Protein AF-A0A2S2P468-F1 (afdb_monomer_lite)

Sequence (121 aa):
QEELNVYFTYLQVENRYKTICKRKKSIIDNNKSTGASRMDDVYEEEWKEITNNDDSILPEVLRSAKTVVINKKGGLEPKQKKMKKDSNETLLLNFLKEKEIAKESRHNEKMNLLKSLLGDK

Secondary structure (DSSP, 8-state):
-----PPPPHHHHHHHHHHHHHHHHHHHHHHHSTTSPPPP-TTHHHHHHHHHH------SEEEETTEEEE--TT--S---PPP-PPPHHHHHHHHHHHHHHHHHHHHHHHHHHHHHHH---

pLDDT: mean 82.09, std 14.64, range [44.22, 96.75]

Structure (mmCIF, N/CA/C/O backbone):
data_AF-A0A2S2P468-F1
#
_entry.id   AF-A0A2S2P468-F1
#
loop_
_atom_site.group_PDB
_atom_site.id
_atom_site.type_symbol
_atom_site.label_atom_id
_atom_site.label_alt_id
_atom_site.label_comp_id
_atom_site.label_asym_id
_atom_site.label_entity_id
_atom_site.label_seq_id
_atom_site.pdbx_PDB_ins_code
_atom_site.Cartn_x
_atom_site.Cartn_y
_atom_site.Cartn_z
_atom_site.occupancy
_atom_site.B_iso_or_equiv
_atom_site.auth_seq_id
_atom_site.auth_comp_id
_atom_site.auth_asym_id
_atom_site.auth_atom_id
_atom_site.pdbx_PDB_model_num
ATOM 1 N N . GLN A 1 1 ? -29.528 8.441 10.556 1.00 44.22 1 GLN A N 1
ATOM 2 C CA . GLN A 1 1 ? -29.070 7.199 11.202 1.00 44.22 1 GLN A CA 1
ATOM 3 C C . GLN A 1 1 ? -28.907 7.528 12.668 1.00 44.22 1 GLN A C 1
ATOM 5 O O . GLN A 1 1 ? -28.174 8.460 12.964 1.00 44.22 1 GLN A O 1
ATOM 10 N N . GLU A 1 2 ? -29.662 6.874 13.551 1.00 48.53 2 GLU A N 1
ATOM 11 C CA . GLU A 1 2 ? -29.348 6.895 14.981 1.00 48.53 2 GLU A CA 1
ATOM 12 C C . GLU A 1 2 ? -27.920 6.369 15.127 1.00 48.53 2 GLU A C 1
ATOM 14 O O . GLU A 1 2 ? -27.643 5.215 14.794 1.00 48.53 2 GLU A O 1
ATOM 19 N N . GLU A 1 3 ? -27.001 7.236 15.544 1.00 61.44 3 GLU A N 1
ATOM 20 C CA . GLU A 1 3 ? -25.717 6.803 16.071 1.00 61.44 3 GLU A CA 1
ATOM 21 C C . GLU A 1 3 ? -26.041 5.958 17.300 1.00 61.44 3 GLU A C 1
ATOM 23 O O . GLU A 1 3 ? -26.359 6.474 18.373 1.00 61.44 3 GLU A O 1
ATOM 28 N N . LEU A 1 4 ? -26.028 4.633 17.133 1.00 66.50 4 LEU A N 1
ATOM 29 C CA . LEU A 1 4 ? -25.850 3.732 18.260 1.00 66.50 4 LEU A CA 1
ATOM 30 C C . LEU A 1 4 ? -24.618 4.279 18.980 1.00 66.50 4 LEU A C 1
ATOM 32 O O . LEU A 1 4 ? -23.536 4.294 18.399 1.00 66.50 4 LEU A O 1
ATOM 36 N N . ASN A 1 5 ? -24.813 4.832 20.176 1.00 75.12 5 ASN A N 1
ATOM 37 C CA . ASN A 1 5 ? -23.810 5.574 20.934 1.00 75.12 5 ASN A CA 1
ATOM 38 C C . ASN A 1 5 ? -22.761 4.598 21.504 1.00 75.12 5 ASN A C 1
ATOM 40 O O . ASN A 1 5 ? -22.626 4.416 22.714 1.00 75.12 5 ASN A O 1
ATOM 44 N N . VAL A 1 6 ? -22.116 3.851 20.608 1.00 78.06 6 VAL A N 1
ATOM 45 C CA . VAL A 1 6 ? -21.176 2.779 20.894 1.00 78.06 6 VAL A CA 1
ATOM 46 C C . VAL A 1 6 ? -19.789 3.338 20.671 1.00 78.06 6 VAL A C 1
ATOM 48 O O . VAL A 1 6 ? -19.423 3.731 19.566 1.00 78.06 6 VAL A O 1
ATOM 51 N N . TYR A 1 7 ? -19.004 3.351 21.738 1.00 82.19 7 TYR A N 1
ATOM 52 C CA . TYR A 1 7 ? -17.603 3.720 21.666 1.00 82.19 7 TYR A CA 1
ATOM 53 C C . TYR A 1 7 ? -16.767 2.468 21.434 1.00 82.19 7 TYR A C 1
ATOM 55 O O . TYR A 1 7 ? -16.917 1.465 22.138 1.00 82.19 7 TYR A O 1
ATOM 63 N N . PHE A 1 8 ? -15.862 2.537 20.465 1.00 83.94 8 PHE A N 1
ATOM 64 C CA . PHE A 1 8 ? -14.882 1.489 20.218 1.00 83.94 8 PHE A CA 1
ATOM 65 C C . PHE A 1 8 ? -13.525 1.920 20.762 1.00 83.94 8 PHE A C 1
ATOM 67 O O . PHE A 1 8 ? -13.062 3.036 20.545 1.00 83.94 8 PHE A O 1
ATOM 74 N N . THR A 1 9 ? -12.867 1.014 21.472 1.00 88.81 9 THR A N 1
ATOM 75 C CA . THR A 1 9 ? -11.470 1.188 21.874 1.00 88.81 9 THR A CA 1
ATOM 76 C C . THR A 1 9 ? -10.550 1.130 20.656 1.00 88.81 9 THR A C 1
ATOM 78 O O . THR A 1 9 ? -10.834 0.428 19.681 1.00 88.81 9 THR A O 1
ATOM 81 N N . TYR A 1 10 ? -9.395 1.793 20.740 1.00 85.19 10 TYR A N 1
ATOM 82 C CA . TYR A 1 10 ? -8.382 1.757 19.678 1.00 85.19 10 TYR A CA 1
ATOM 83 C C . TYR A 1 10 ? -8.001 0.316 19.291 1.00 85.19 10 TYR A C 1
ATOM 85 O O . TYR A 1 10 ? -7.860 0.000 18.114 1.00 85.19 10 TYR A O 1
ATOM 93 N N . LEU A 1 11 ? -7.921 -0.590 20.273 1.00 89.81 11 LEU A N 1
ATOM 94 C CA . LEU A 1 11 ? -7.579 -1.992 20.050 1.00 89.81 11 LEU A CA 1
ATOM 95 C C . LEU A 1 11 ? -8.653 -2.726 19.232 1.00 89.81 11 LEU A C 1
ATOM 97 O O . LEU A 1 11 ? -8.331 -3.582 18.409 1.00 89.81 11 LEU A O 1
ATOM 101 N N . GLN A 1 12 ? -9.932 -2.401 19.433 1.00 90.81 12 GLN A N 1
ATOM 102 C CA . GLN A 1 12 ? -11.026 -2.965 18.637 1.00 90.81 12 GLN A CA 1
ATOM 103 C C . GLN A 1 12 ? -10.963 -2.476 17.188 1.00 90.81 12 GLN A C 1
ATOM 105 O O . GLN A 1 12 ? -11.093 -3.294 16.276 1.00 90.81 12 GLN A O 1
ATOM 110 N N . VAL A 1 13 ? -10.697 -1.184 16.978 1.00 88.25 13 VAL A N 1
ATOM 111 C CA . VAL A 1 13 ? -10.518 -0.598 15.640 1.00 88.25 13 VAL A CA 1
ATOM 112 C C . VAL A 1 13 ? -9.311 -1.225 14.934 1.00 88.25 13 VAL A C 1
ATOM 114 O O . VAL A 1 13 ? -9.432 -1.709 13.809 1.00 88.25 13 VAL A O 1
ATOM 117 N N . GLU A 1 14 ? -8.169 -1.337 15.617 1.00 89.25 14 GLU A N 1
ATOM 118 C CA . GLU A 1 14 ? -6.953 -1.958 15.080 1.00 89.25 14 GLU A CA 1
ATOM 119 C C . GLU A 1 14 ? -7.178 -3.436 14.715 1.00 89.25 14 GLU A C 1
ATOM 121 O O . GLU A 1 14 ? -6.796 -3.900 13.635 1.00 89.25 14 GLU A O 1
ATOM 126 N N . ASN A 1 15 ? -7.832 -4.199 15.593 1.00 93.75 15 ASN A N 1
ATOM 127 C CA . ASN A 1 15 ? -8.162 -5.597 15.325 1.00 93.75 15 ASN A CA 1
ATOM 128 C C . ASN A 1 15 ? -9.122 -5.737 14.140 1.00 93.75 15 ASN A C 1
ATOM 130 O O . ASN A 1 15 ? -8.981 -6.670 13.335 1.00 93.75 15 ASN A O 1
ATOM 134 N N . ARG A 1 16 ? -10.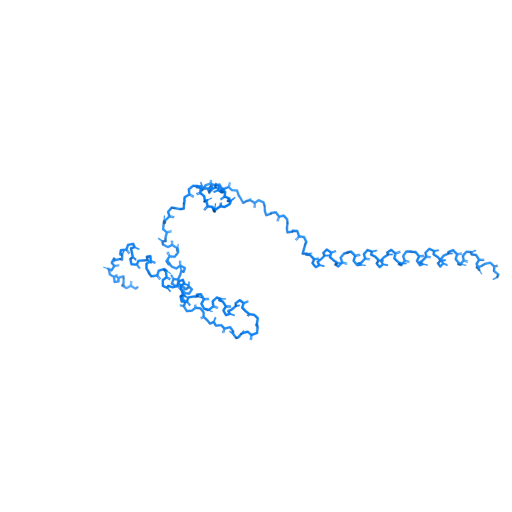072 -4.806 13.997 1.00 92.94 16 ARG A N 1
ATOM 135 C CA . ARG A 1 16 ? -10.990 -4.785 12.861 1.00 92.94 16 ARG A CA 1
ATOM 136 C C . ARG A 1 16 ? -10.247 -4.507 11.559 1.00 92.94 16 ARG A C 1
ATOM 138 O O . ARG A 1 16 ? -10.371 -5.303 10.627 1.00 92.94 16 ARG A O 1
ATOM 145 N N . TYR A 1 17 ? -9.393 -3.485 11.537 1.00 92.19 17 TYR A N 1
ATOM 146 C CA . TYR A 1 17 ? -8.521 -3.167 10.405 1.00 92.19 17 TYR A CA 1
ATOM 147 C C . TYR A 1 17 ? -7.685 -4.378 9.971 1.00 92.19 17 TYR A C 1
ATOM 149 O O . TYR A 1 17 ? -7.721 -4.797 8.813 1.00 92.19 17 TYR A O 1
ATOM 157 N N . LYS A 1 18 ? -6.987 -5.025 10.915 1.00 92.94 18 LYS A N 1
ATOM 158 C CA . LYS A 1 18 ? -6.179 -6.227 10.638 1.00 92.94 18 LYS A CA 1
ATOM 159 C C . LYS A 1 18 ? -7.014 -7.362 10.046 1.00 92.94 18 LYS A C 1
ATOM 161 O O . LYS A 1 18 ? -6.548 -8.068 9.151 1.00 92.94 18 LYS A O 1
ATOM 166 N N . THR A 1 19 ? -8.233 -7.553 10.543 1.00 94.81 19 THR A N 1
ATOM 167 C CA . THR A 1 19 ? -9.146 -8.596 10.060 1.00 94.81 19 THR A CA 1
ATOM 168 C C . THR A 1 19 ? -9.582 -8.325 8.627 1.00 94.81 19 THR A C 1
ATOM 170 O O . THR A 1 19 ? -9.512 -9.228 7.790 1.00 94.81 19 THR A O 1
ATOM 173 N N . ILE A 1 20 ? -9.975 -7.087 8.326 1.00 94.19 20 ILE A N 1
ATOM 174 C CA . ILE A 1 20 ? -10.345 -6.684 6.969 1.00 94.19 20 ILE A CA 1
ATOM 175 C C . ILE A 1 20 ? -9.156 -6.854 6.027 1.00 94.19 20 ILE A C 1
ATOM 177 O O . ILE A 1 20 ? -9.303 -7.496 4.992 1.00 94.19 20 ILE A O 1
ATOM 181 N N . CYS A 1 21 ? -7.966 -6.387 6.418 1.00 92.69 21 CYS A N 1
ATOM 182 C CA . CYS A 1 21 ? -6.741 -6.510 5.623 1.00 92.69 21 CYS A CA 1
ATOM 183 C C . CYS A 1 21 ? -6.491 -7.963 5.191 1.00 92.69 21 CYS A C 1
ATOM 185 O O . CYS A 1 21 ? -6.271 -8.257 4.014 1.00 92.69 21 CYS A O 1
ATOM 187 N N . LYS A 1 22 ? -6.593 -8.899 6.144 1.00 94.44 22 LYS A N 1
ATOM 188 C CA . LYS A 1 22 ? -6.412 -10.334 5.888 1.00 94.44 22 LYS A CA 1
ATOM 189 C C . LYS A 1 22 ? -7.465 -10.900 4.939 1.00 94.44 22 LYS A C 1
ATOM 191 O O . LYS A 1 22 ? -7.116 -11.683 4.063 1.00 94.44 22 LYS A O 1
ATOM 196 N N . ARG A 1 23 ? -8.737 -10.530 5.103 1.00 92.06 23 ARG A N 1
ATOM 197 C CA . ARG A 1 23 ? -9.839 -11.036 4.262 1.00 92.06 23 ARG A CA 1
ATOM 198 C C . ARG A 1 23 ? -9.779 -10.478 2.845 1.00 92.06 23 ARG A C 1
ATOM 200 O O . ARG A 1 23 ? -9.942 -11.217 1.884 1.00 92.06 23 ARG A O 1
ATOM 207 N N . LYS A 1 24 ? -9.465 -9.192 2.723 1.00 94.56 24 LYS A N 1
ATOM 208 C CA . LYS A 1 24 ? -9.309 -8.484 1.453 1.00 94.56 24 LYS A CA 1
ATOM 209 C C . LYS A 1 24 ? -8.138 -9.023 0.629 1.00 94.56 24 LYS A C 1
ATOM 211 O O . LYS A 1 24 ? -8.169 -8.972 -0.597 1.00 94.56 24 LYS A O 1
ATOM 216 N N . LYS A 1 25 ? -7.120 -9.590 1.288 1.00 94.06 25 LYS A N 1
ATOM 217 C CA . LYS A 1 25 ? -5.935 -10.142 0.626 1.00 94.06 25 LYS A CA 1
ATOM 218 C C . LYS A 1 25 ? -6.269 -11.178 -0.451 1.00 94.06 25 LYS A C 1
ATOM 220 O O . LYS A 1 25 ? -5.681 -11.102 -1.523 1.00 94.06 25 LYS A O 1
ATOM 225 N N . SER A 1 26 ? -7.211 -12.094 -0.215 1.00 92.88 26 SER A N 1
ATOM 226 C CA . SER A 1 26 ? -7.567 -13.105 -1.225 1.00 92.88 26 SER A CA 1
ATOM 227 C C . SER A 1 26 ? -8.204 -12.480 -2.469 1.00 92.88 26 SER A C 1
ATOM 229 O O . SER A 1 26 ? -7.858 -12.850 -3.586 1.00 92.88 26 SER A O 1
ATOM 231 N N . ILE A 1 27 ? -9.078 -11.490 -2.276 1.00 93.81 27 ILE A N 1
ATOM 232 C CA . ILE A 1 27 ? -9.759 -10.752 -3.346 1.00 93.81 27 ILE A CA 1
ATOM 233 C C . ILE A 1 27 ? -8.736 -9.961 -4.166 1.00 93.81 27 ILE A C 1
ATOM 235 O O . ILE A 1 27 ? -8.749 -10.011 -5.395 1.00 93.81 27 ILE A O 1
ATOM 239 N N . ILE A 1 28 ? -7.812 -9.270 -3.490 1.00 93.38 28 ILE A N 1
ATOM 240 C CA . ILE A 1 28 ? -6.729 -8.515 -4.132 1.00 93.38 28 ILE A CA 1
ATOM 241 C C . ILE A 1 28 ? -5.827 -9.448 -4.940 1.00 93.38 28 ILE A C 1
ATOM 243 O O . ILE A 1 28 ? -5.540 -9.159 -6.101 1.00 93.38 28 ILE A O 1
ATOM 247 N N . ASP A 1 29 ? -5.383 -10.554 -4.343 1.00 94.75 29 ASP A N 1
ATOM 248 C CA . ASP A 1 29 ? -4.484 -11.502 -4.999 1.00 94.75 29 ASP A CA 1
ATOM 249 C C . ASP A 1 29 ? -5.168 -12.142 -6.226 1.00 94.75 29 ASP A C 1
ATOM 251 O O . ASP A 1 29 ? -4.556 -12.217 -7.292 1.00 94.75 29 ASP A O 1
ATOM 255 N N . ASN A 1 30 ? -6.457 -12.496 -6.127 1.00 94.75 30 ASN A N 1
ATOM 256 C CA . ASN A 1 30 ? -7.251 -13.001 -7.251 1.00 94.75 30 ASN A CA 1
ATOM 257 C C . ASN A 1 30 ? -7.392 -11.961 -8.372 1.00 94.75 30 ASN A C 1
ATOM 259 O O . ASN A 1 30 ? -7.089 -12.244 -9.527 1.00 94.75 30 ASN A O 1
ATOM 263 N N . ASN A 1 31 ? -7.794 -10.734 -8.032 1.00 93.75 31 ASN A N 1
ATOM 264 C CA . ASN A 1 31 ? -8.024 -9.664 -9.007 1.00 93.75 31 ASN A CA 1
ATOM 265 C C . ASN A 1 31 ? -6.736 -9.133 -9.649 1.00 93.75 31 ASN A C 1
ATOM 267 O O . ASN A 1 31 ? -6.795 -8.452 -10.673 1.00 93.75 31 ASN A O 1
ATOM 271 N N . LYS A 1 32 ? -5.577 -9.417 -9.046 1.00 93.25 32 LYS A N 1
ATOM 272 C CA . LYS A 1 32 ? -4.258 -9.130 -9.614 1.00 93.25 32 LYS A CA 1
ATOM 273 C C . LYS A 1 32 ? -3.772 -10.241 -10.553 1.00 93.25 32 LYS A C 1
ATOM 275 O O . LYS A 1 32 ? -2.900 -9.982 -11.382 1.00 93.25 32 LYS A O 1
ATOM 280 N N . SER A 1 33 ? -4.301 -11.456 -10.421 1.00 93.31 33 SER A N 1
ATOM 281 C CA . SER A 1 33 ? -3.940 -12.597 -11.262 1.00 93.31 33 SER A CA 1
ATOM 282 C C . SER A 1 33 ? -4.607 -12.512 -12.637 1.00 93.31 33 SER A C 1
ATOM 284 O O . SER A 1 33 ? -5.766 -12.123 -12.765 1.00 93.31 33 SER A O 1
ATOM 286 N N . THR A 1 34 ? -3.891 -12.911 -13.686 1.00 91.69 34 THR A N 1
ATOM 287 C CA . THR A 1 34 ? -4.450 -13.043 -15.036 1.00 91.69 34 THR A CA 1
ATOM 288 C C . THR A 1 34 ? -5.224 -14.354 -15.179 1.00 91.69 34 THR A C 1
ATOM 290 O O . THR A 1 34 ? -4.830 -15.385 -14.641 1.00 91.69 34 THR A O 1
ATOM 293 N N . GLY A 1 35 ? -6.340 -14.322 -15.913 1.00 91.88 35 GLY A N 1
ATOM 294 C CA . GLY A 1 35 ? -7.166 -15.505 -16.198 1.00 91.88 35 GLY A CA 1
ATOM 295 C C . GLY A 1 35 ? -8.159 -15.901 -15.099 1.00 91.88 35 GLY A C 1
ATOM 296 O O . GLY A 1 35 ? -8.982 -16.782 -15.329 1.00 91.88 35 GLY A O 1
ATOM 297 N N . ALA A 1 36 ? -8.131 -15.242 -13.939 1.00 90.75 36 ALA A N 1
ATOM 298 C CA . ALA A 1 36 ? -9.137 -15.421 -12.897 1.00 90.75 36 ALA A CA 1
ATOM 299 C C . ALA A 1 36 ? -10.364 -14.527 -13.146 1.00 90.75 36 ALA A C 1
ATOM 301 O O . ALA A 1 36 ? -10.241 -13.394 -13.619 1.00 90.75 36 ALA A O 1
ATOM 302 N N . SER A 1 37 ? -11.555 -15.020 -12.798 1.00 93.88 37 SER A N 1
ATOM 303 C CA . SER A 1 37 ? -12.763 -14.190 -12.772 1.00 93.88 37 SER A CA 1
ATOM 304 C C . SER A 1 37 ? -12.644 -13.125 -11.688 1.00 93.88 37 SER A C 1
ATOM 306 O O . SER A 1 37 ? -12.124 -13.386 -10.601 1.00 93.88 37 SER A O 1
ATOM 308 N N . ARG A 1 38 ? -13.138 -11.918 -11.975 1.00 92.81 38 ARG A N 1
ATOM 309 C CA . ARG A 1 38 ? -13.105 -10.814 -11.016 1.00 92.81 38 ARG A CA 1
ATOM 310 C C . ARG A 1 38 ? -13.967 -11.142 -9.797 1.00 92.81 38 ARG A C 1
ATOM 312 O O . ARG A 1 38 ? -15.095 -11.599 -9.941 1.00 92.81 38 ARG A O 1
ATOM 319 N N . MET A 1 39 ? -13.420 -10.883 -8.617 1.00 94.12 39 MET A N 1
ATOM 320 C CA . MET A 1 39 ? -14.111 -10.979 -7.338 1.00 94.12 39 MET A CA 1
ATOM 321 C C . MET A 1 39 ? -14.477 -9.586 -6.836 1.00 94.12 39 MET A C 1
ATOM 323 O O . MET A 1 39 ? -13.662 -8.661 -6.914 1.00 94.12 39 MET A O 1
ATOM 327 N N . ASP A 1 40 ? -15.678 -9.458 -6.284 1.00 93.31 40 ASP A N 1
ATOM 328 C CA . ASP A 1 40 ? -16.138 -8.211 -5.686 1.00 93.31 40 ASP A CA 1
ATOM 329 C C . ASP A 1 40 ? -15.540 -8.003 -4.297 1.00 93.31 40 ASP A C 1
ATOM 331 O O . ASP A 1 40 ? -15.398 -8.930 -3.495 1.00 93.31 40 ASP A O 1
ATOM 335 N N . ASP A 1 41 ? -15.174 -6.755 -4.018 1.00 92.06 41 ASP A N 1
ATOM 336 C CA . ASP A 1 41 ? -14.530 -6.371 -2.772 1.00 92.06 41 ASP A CA 1
ATOM 337 C C . ASP A 1 41 ? -15.542 -5.801 -1.779 1.00 92.06 41 ASP A C 1
ATOM 339 O O . ASP A 1 41 ? -15.766 -4.595 -1.696 1.00 92.06 41 ASP A O 1
ATOM 343 N N . VAL A 1 42 ? -16.138 -6.704 -1.003 1.00 91.69 42 VAL A N 1
ATOM 344 C CA . VAL A 1 42 ? -17.164 -6.386 0.003 1.00 91.69 42 VAL A CA 1
ATOM 345 C C . VAL A 1 42 ? -16.603 -5.557 1.172 1.00 91.69 42 VAL A C 1
ATOM 347 O O . VAL A 1 42 ? -17.367 -4.982 1.937 1.00 91.69 42 VAL A O 1
ATOM 350 N N . TYR A 1 43 ? -15.277 -5.465 1.327 1.00 92.56 43 TYR A N 1
ATOM 351 C CA . TYR A 1 43 ? -14.648 -4.791 2.467 1.00 92.56 43 TYR A CA 1
ATOM 352 C C . TYR A 1 43 ? -14.021 -3.433 2.123 1.00 92.56 43 TYR A C 1
ATOM 354 O O . TYR A 1 43 ? -13.362 -2.828 2.965 1.00 92.56 43 TYR A O 1
ATOM 362 N N . GLU A 1 44 ? -14.147 -2.960 0.884 1.00 90.94 44 GLU A N 1
ATOM 363 C CA . GLU A 1 44 ? -13.554 -1.696 0.427 1.00 90.94 44 GLU A CA 1
ATOM 364 C C . GLU A 1 44 ? -14.124 -0.466 1.129 1.00 90.94 44 GLU A C 1
ATOM 366 O O . GLU A 1 44 ? -13.366 0.431 1.494 1.00 90.94 44 GLU A O 1
ATOM 371 N N . GLU A 1 45 ? -15.437 -0.422 1.325 1.00 92.06 45 GLU A N 1
ATOM 372 C CA . GLU A 1 45 ? -16.101 0.719 1.954 1.00 92.06 45 GLU A CA 1
ATOM 373 C C . GLU A 1 45 ? -15.694 0.854 3.423 1.00 92.06 45 GLU A C 1
ATOM 375 O O . GLU A 1 45 ? -15.175 1.889 3.835 1.00 92.06 45 GLU A O 1
ATOM 380 N N . GLU A 1 46 ? -15.788 -0.243 4.172 1.00 89.56 46 GLU A N 1
ATOM 381 C CA . GLU A 1 46 ? -15.360 -0.294 5.569 1.00 89.56 46 GLU A CA 1
ATOM 382 C C . GLU A 1 46 ? -13.859 0.009 5.730 1.00 89.56 46 GLU A C 1
ATOM 384 O O . GLU A 1 46 ? -13.441 0.709 6.651 1.00 89.56 46 GLU A O 1
ATOM 389 N N . TRP A 1 47 ? -13.020 -0.482 4.814 1.00 89.62 47 TRP A N 1
ATOM 390 C CA . TRP A 1 47 ? -11.589 -0.182 4.823 1.00 89.62 47 TRP A CA 1
ATOM 391 C C . TRP A 1 47 ? -11.308 1.315 4.685 1.00 89.62 47 TRP A C 1
ATOM 393 O O . TRP A 1 47 ? -10.459 1.859 5.398 1.00 89.62 47 TRP A O 1
ATOM 403 N N . LYS A 1 48 ? -12.014 1.981 3.765 1.00 90.00 48 LYS A N 1
ATOM 404 C CA . LYS A 1 48 ? -11.906 3.428 3.564 1.00 90.00 48 LYS A CA 1
ATOM 405 C C . LYS A 1 48 ? -12.353 4.186 4.799 1.00 90.00 48 LYS A C 1
ATOM 407 O O . LYS A 1 48 ? -11.663 5.110 5.203 1.00 90.00 48 LYS A O 1
ATOM 412 N N . GLU A 1 49 ? -13.458 3.779 5.408 1.00 90.44 49 GLU A N 1
ATOM 413 C CA . GLU A 1 49 ? -13.973 4.412 6.618 1.00 90.44 49 GLU A CA 1
ATOM 414 C C . GLU A 1 49 ? -12.971 4.329 7.776 1.00 90.44 49 GLU A C 1
ATOM 416 O O . GLU A 1 49 ? -12.644 5.351 8.377 1.00 90.44 49 GLU A O 1
ATOM 421 N N . ILE A 1 50 ? -12.400 3.150 8.038 1.00 87.69 50 ILE A N 1
ATOM 422 C CA . ILE A 1 50 ? -11.383 2.989 9.088 1.00 87.69 50 ILE A CA 1
ATOM 423 C C . ILE A 1 50 ? -10.139 3.827 8.775 1.00 87.69 50 ILE A C 1
ATOM 425 O O . ILE A 1 50 ? -9.600 4.477 9.661 1.00 87.69 50 ILE A O 1
ATOM 429 N N . THR A 1 51 ? -9.700 3.843 7.514 1.00 86.19 51 THR A N 1
ATOM 430 C CA . THR A 1 51 ? -8.508 4.601 7.097 1.00 86.19 51 THR A CA 1
ATOM 431 C C . THR A 1 51 ? -8.728 6.112 7.193 1.00 86.19 51 THR A C 1
ATOM 433 O O . THR A 1 51 ? -7.813 6.840 7.559 1.00 86.19 51 THR A O 1
ATOM 436 N N . ASN A 1 52 ? -9.927 6.598 6.870 1.00 87.00 52 ASN A N 1
ATOM 437 C CA . ASN A 1 52 ? -10.258 8.021 6.938 1.00 87.00 52 ASN A CA 1
ATOM 438 C C . ASN A 1 52 ? -10.331 8.530 8.381 1.00 87.00 52 ASN A C 1
ATOM 440 O O . ASN A 1 52 ? -10.024 9.693 8.627 1.00 87.00 52 ASN A O 1
ATOM 444 N N . ASN A 1 53 ? -10.746 7.668 9.312 1.00 83.88 53 ASN A N 1
ATOM 445 C CA . ASN A 1 53 ? -10.831 7.985 10.735 1.00 83.88 53 ASN A CA 1
ATOM 446 C C . ASN A 1 53 ? -9.513 7.748 11.494 1.00 83.88 53 ASN A C 1
ATOM 448 O O . ASN A 1 53 ? -9.413 8.136 12.654 1.00 83.88 53 ASN A O 1
ATOM 452 N N . ASP A 1 54 ? -8.517 7.109 10.873 1.00 82.44 54 ASP A N 1
ATOM 453 C CA . ASP A 1 54 ? -7.209 6.874 11.486 1.00 82.44 54 ASP A CA 1
ATOM 454 C C . ASP A 1 54 ? -6.389 8.174 11.526 1.00 82.44 54 ASP A C 1
ATOM 456 O O . ASP A 1 54 ? -5.850 8.637 10.519 1.00 82.44 54 ASP A O 1
ATOM 460 N N . ASP A 1 55 ? -6.278 8.765 12.714 1.00 78.81 55 ASP A N 1
ATOM 461 C CA . ASP A 1 55 ? -5.480 9.962 12.989 1.00 78.81 55 ASP A CA 1
ATOM 462 C C . ASP A 1 55 ? -4.035 9.634 13.414 1.00 78.81 55 ASP A C 1
ATOM 464 O O . ASP A 1 55 ? -3.256 10.534 13.755 1.00 78.81 55 ASP A O 1
ATOM 468 N N . SER A 1 56 ? -3.642 8.355 13.338 1.00 76.56 56 SER A N 1
ATOM 469 C CA . SER A 1 56 ? -2.310 7.880 13.699 1.00 76.56 56 SER A CA 1
ATOM 470 C C . SER A 1 56 ? -1.196 8.700 13.037 1.00 76.56 56 SER A C 1
ATOM 472 O O . SER A 1 56 ? -1.100 8.883 11.816 1.00 76.56 56 SER A O 1
ATOM 474 N N . ILE A 1 57 ? -0.261 9.178 13.858 1.00 68.88 57 ILE A N 1
ATOM 475 C CA . ILE A 1 57 ? 0.901 9.915 13.371 1.00 68.88 57 ILE A CA 1
ATOM 476 C C . ILE A 1 57 ? 1.938 8.955 12.778 1.00 68.88 57 ILE A C 1
ATOM 478 O O . ILE A 1 57 ? 2.572 8.163 13.470 1.00 68.88 57 ILE A O 1
ATOM 482 N N . LEU A 1 58 ? 2.157 9.048 11.465 1.00 72.69 58 LEU A N 1
ATOM 483 C CA . LEU A 1 58 ? 3.312 8.399 10.846 1.00 72.69 58 LEU A CA 1
ATOM 484 C C . LEU A 1 58 ? 4.617 8.972 11.423 1.00 72.69 58 LEU A C 1
ATOM 486 O O . LEU A 1 58 ? 4.716 10.195 11.569 1.00 72.69 58 LEU A O 1
ATOM 490 N N . PRO A 1 59 ? 5.635 8.132 11.678 1.00 73.19 59 PRO A N 1
ATOM 491 C CA . PRO A 1 59 ? 6.909 8.602 12.197 1.00 73.19 59 PRO A CA 1
ATOM 492 C C . PRO A 1 59 ? 7.563 9.573 11.211 1.00 73.19 59 PRO A C 1
ATOM 494 O O . PRO A 1 59 ? 7.441 9.424 9.990 1.00 73.19 59 PRO A O 1
ATOM 497 N N . GLU A 1 60 ? 8.292 10.550 11.753 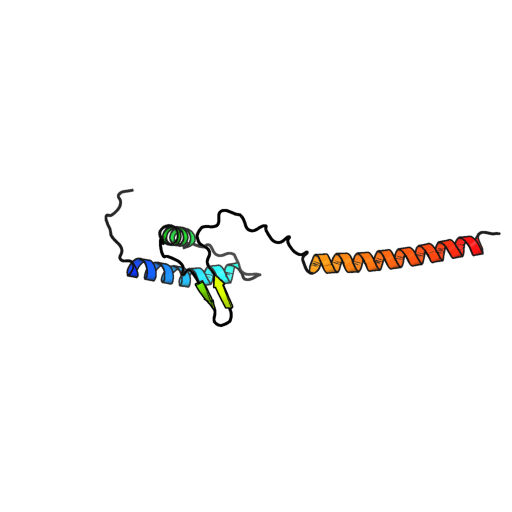1.00 75.50 60 GLU A N 1
ATOM 498 C CA . GLU A 1 60 ? 9.051 11.536 10.973 1.00 75.50 60 GLU A CA 1
ATOM 499 C C . GLU A 1 60 ? 10.099 10.868 10.080 1.00 75.50 60 GLU A C 1
ATOM 501 O O . GLU A 1 60 ? 10.430 11.363 9.009 1.00 75.50 60 GLU A O 1
ATOM 506 N N . VAL A 1 61 ? 10.610 9.709 10.484 1.00 72.69 61 VAL A N 1
ATOM 507 C CA . VAL A 1 61 ? 11.585 8.947 9.711 1.00 72.69 61 VAL A CA 1
ATOM 508 C C . VAL A 1 61 ? 11.044 7.541 9.486 1.00 72.69 61 VAL A C 1
ATOM 510 O O . VAL A 1 61 ? 10.950 6.735 10.411 1.00 72.69 61 VAL A O 1
ATOM 513 N N . LEU A 1 62 ? 10.712 7.228 8.235 1.00 75.88 62 LEU A N 1
ATOM 514 C CA . LEU A 1 62 ? 10.380 5.876 7.804 1.00 75.88 62 LEU A CA 1
ATOM 515 C C . LEU A 1 62 ? 11.684 5.090 7.656 1.00 75.88 62 LEU A C 1
ATOM 517 O O . LEU A 1 62 ? 12.549 5.430 6.842 1.00 75.88 62 LEU A O 1
ATOM 521 N N . ARG A 1 63 ? 11.839 4.032 8.450 1.00 64.94 63 ARG A N 1
ATOM 522 C CA . ARG A 1 63 ? 12.993 3.133 8.370 1.00 64.94 63 ARG A CA 1
ATOM 523 C C . ARG A 1 63 ? 12.582 1.801 7.759 1.00 64.94 63 ARG A C 1
ATOM 525 O O . ARG A 1 63 ? 11.665 1.148 8.238 1.00 64.94 63 ARG A O 1
ATOM 532 N N . SER A 1 64 ? 13.304 1.394 6.723 1.00 74.12 64 SER A N 1
ATOM 533 C CA . SER A 1 64 ? 13.384 0.007 6.265 1.00 74.12 64 SER A CA 1
ATOM 534 C C . SER A 1 64 ? 14.759 -0.545 6.633 1.00 74.12 64 SER A C 1
ATOM 536 O O . SER A 1 64 ? 15.693 0.225 6.855 1.00 74.12 64 SER A O 1
ATOM 538 N N . ALA A 1 65 ? 14.917 -1.869 6.644 1.00 74.69 65 ALA A N 1
ATOM 539 C CA . ALA A 1 65 ? 16.183 -2.535 6.960 1.00 74.69 65 ALA A CA 1
ATOM 540 C C . ALA A 1 65 ? 17.381 -2.033 6.125 1.00 74.69 65 ALA A C 1
ATOM 542 O O . ALA A 1 65 ? 18.522 -2.173 6.548 1.00 74.69 65 ALA A O 1
ATOM 543 N N . LYS A 1 66 ? 17.133 -1.454 4.941 1.00 75.94 66 LYS A N 1
ATOM 544 C CA . LYS A 1 66 ? 18.175 -0.966 4.022 1.00 75.94 66 LYS A CA 1
ATOM 545 C C . LYS A 1 66 ? 18.120 0.535 3.732 1.00 75.94 66 LYS A C 1
ATOM 547 O O . LYS A 1 66 ? 19.036 1.049 3.101 1.00 75.94 66 LYS A O 1
ATOM 552 N N . THR A 1 67 ? 17.058 1.244 4.122 1.00 76.12 67 THR A N 1
ATOM 553 C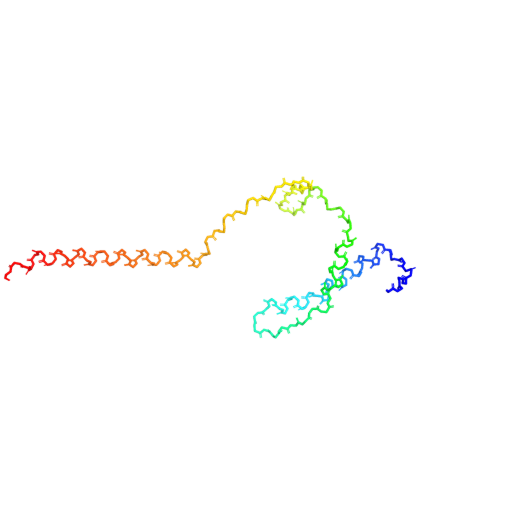 CA . THR A 1 67 ? 16.838 2.631 3.675 1.00 76.12 67 THR A CA 1
ATOM 554 C C . THR A 1 67 ? 16.175 3.483 4.744 1.00 76.12 67 THR A C 1
ATOM 556 O O . THR A 1 67 ? 15.201 3.061 5.367 1.00 76.12 67 THR A O 1
ATOM 559 N N . VAL A 1 68 ? 16.655 4.716 4.881 1.00 75.62 68 VAL A N 1
ATOM 560 C CA . VAL A 1 68 ? 16.074 5.748 5.743 1.00 75.62 68 VAL A CA 1
ATOM 561 C C . VAL A 1 68 ? 15.424 6.805 4.855 1.00 75.6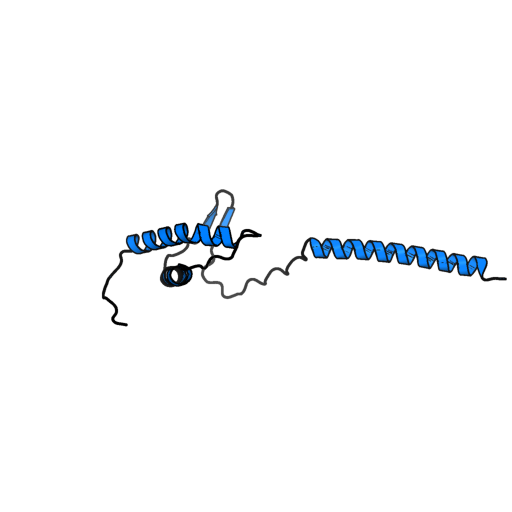2 68 VAL A C 1
ATOM 563 O O . VAL A 1 68 ? 16.078 7.358 3.972 1.00 75.62 68 VAL A O 1
ATOM 566 N N . VAL A 1 69 ? 14.135 7.073 5.067 1.00 76.69 69 VAL A N 1
ATOM 567 C CA . VAL A 1 69 ? 13.372 8.084 4.325 1.00 76.69 69 VAL A CA 1
ATOM 568 C C . VAL A 1 69 ? 12.741 9.053 5.316 1.00 76.69 69 VAL A C 1
ATOM 570 O O . VAL A 1 69 ? 11.970 8.648 6.179 1.00 76.69 69 VAL A O 1
ATOM 573 N N . ILE A 1 70 ? 13.048 10.343 5.180 1.00 76.75 70 ILE A N 1
ATOM 574 C CA . ILE A 1 70 ? 12.439 11.396 6.000 1.00 76.75 70 ILE A CA 1
ATOM 575 C C . ILE A 1 70 ? 11.025 11.677 5.476 1.00 76.75 70 ILE A C 1
ATOM 577 O O . ILE A 1 70 ? 10.828 12.044 4.313 1.00 76.75 70 ILE A O 1
ATOM 581 N N . ASN A 1 71 ? 10.045 11.501 6.350 1.00 68.44 71 ASN A N 1
ATOM 582 C CA . ASN A 1 71 ? 8.634 11.773 6.156 1.00 68.44 71 ASN A CA 1
ATOM 583 C C . ASN A 1 71 ? 8.345 13.253 6.448 1.00 68.44 71 ASN A C 1
ATOM 585 O O . ASN A 1 71 ? 8.010 13.640 7.565 1.00 68.44 71 ASN A O 1
ATOM 589 N N . LYS A 1 72 ? 8.500 14.108 5.432 1.00 67.00 72 LYS A N 1
ATOM 590 C CA . LYS A 1 72 ? 8.152 15.531 5.538 1.00 67.00 72 LYS A CA 1
ATOM 591 C C . LYS A 1 72 ? 6.626 15.694 5.567 1.00 67.00 72 LYS A C 1
ATOM 593 O O . LYS A 1 72 ? 6.010 15.817 4.508 1.00 67.00 72 LYS A O 1
ATOM 598 N N . LYS A 1 73 ? 6.005 15.718 6.750 1.00 60.78 73 LYS A N 1
ATOM 599 C CA . LYS A 1 73 ? 4.631 16.228 6.898 1.00 60.78 73 LYS A CA 1
ATOM 600 C C . LYS A 1 73 ? 4.672 17.761 6.782 1.00 60.78 73 LYS A C 1
ATOM 602 O O . LYS A 1 73 ? 5.326 18.404 7.592 1.00 60.78 73 LYS A O 1
ATOM 607 N N . GLY A 1 74 ? 4.018 18.333 5.762 1.00 55.47 74 GLY A N 1
ATOM 608 C CA . GLY A 1 74 ? 3.819 19.792 5.640 1.00 55.47 74 GLY A CA 1
ATOM 609 C C . GLY A 1 74 ? 4.434 20.511 4.428 1.00 55.47 74 GLY A C 1
ATOM 610 O O . GLY A 1 74 ? 4.473 21.734 4.419 1.00 55.47 74 GLY A O 1
ATOM 611 N N . GLY A 1 75 ? 4.897 19.809 3.391 1.00 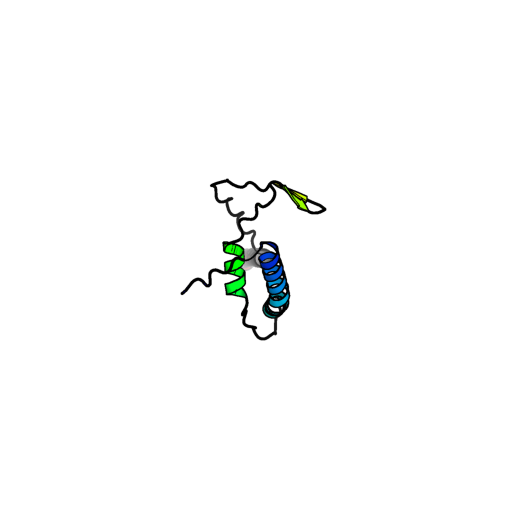47.03 75 GLY A N 1
ATOM 612 C CA . GLY A 1 75 ? 5.285 20.461 2.135 1.00 47.03 75 GLY A CA 1
ATOM 613 C C . GLY A 1 75 ? 4.098 20.615 1.186 1.00 47.03 75 GLY A C 1
ATOM 614 O O . GLY A 1 75 ? 3.817 19.688 0.427 1.00 47.03 75 GLY A O 1
ATOM 615 N N . LEU A 1 76 ? 3.431 21.772 1.203 1.00 50.09 76 LEU A N 1
ATOM 616 C CA . LEU A 1 76 ? 2.778 22.305 0.004 1.00 50.09 76 LEU A CA 1
ATOM 617 C C . LEU A 1 76 ? 3.873 22.464 -1.050 1.00 50.09 76 LEU A C 1
ATOM 619 O O . LEU A 1 76 ? 4.623 23.419 -0.997 1.00 50.09 76 LEU A O 1
ATOM 623 N N . GLU A 1 77 ? 4.058 21.454 -1.885 1.00 49.44 77 GLU A N 1
ATOM 624 C CA . GLU A 1 77 ? 4.465 21.586 -3.280 1.00 49.44 77 GLU A CA 1
ATOM 625 C C . GLU A 1 77 ? 4.319 20.188 -3.899 1.00 49.44 77 GLU A C 1
ATOM 627 O O . GLU A 1 77 ? 4.922 19.223 -3.400 1.00 49.44 77 GLU A O 1
ATOM 632 N N . PRO A 1 78 ? 3.521 20.017 -4.968 1.00 48.41 78 PRO A N 1
ATOM 633 C CA . PRO A 1 78 ? 3.513 18.766 -5.700 1.00 48.41 78 PRO A CA 1
ATOM 634 C C . PRO A 1 78 ? 4.942 18.512 -6.175 1.00 48.41 78 PRO A C 1
ATOM 636 O O . PRO A 1 78 ? 5.480 19.261 -6.990 1.00 48.41 78 PRO A O 1
ATOM 639 N N . LYS A 1 79 ? 5.575 17.441 -5.675 1.00 50.50 79 LYS A N 1
ATOM 640 C CA . LYS A 1 79 ? 6.817 16.943 -6.272 1.00 50.50 79 LYS A CA 1
ATOM 641 C C . LYS A 1 79 ? 6.552 16.834 -7.767 1.00 50.50 79 LYS A C 1
ATOM 643 O O . LYS A 1 79 ? 5.686 16.051 -8.162 1.00 50.50 79 LYS A O 1
ATOM 648 N N . GLN A 1 80 ? 7.266 17.631 -8.567 1.00 53.12 80 GLN A N 1
ATOM 649 C CA . GLN A 1 80 ? 7.243 17.530 -10.020 1.00 53.12 80 GLN A CA 1
ATOM 650 C C . GLN A 1 80 ? 7.319 16.043 -10.357 1.00 53.12 80 GLN A C 1
ATOM 652 O O . GLN A 1 80 ? 8.280 15.363 -9.973 1.00 53.12 80 GLN A O 1
ATOM 657 N N . LYS A 1 81 ? 6.251 15.506 -10.962 1.00 52.03 81 LYS A N 1
ATOM 658 C CA . LYS A 1 81 ? 6.231 14.115 -11.411 1.00 52.03 81 LYS A CA 1
ATOM 659 C C . LYS A 1 81 ? 7.488 13.953 -12.252 1.00 52.03 81 LYS A C 1
ATOM 661 O O . LYS A 1 81 ? 7.616 14.631 -13.269 1.00 52.03 81 LYS A O 1
ATOM 666 N N . LYS A 1 82 ? 8.427 13.099 -11.824 1.00 55.06 82 LYS A N 1
ATOM 667 C CA . LYS A 1 82 ? 9.530 12.699 -12.702 1.00 55.06 82 LYS A CA 1
ATOM 668 C C . LYS A 1 82 ? 8.873 12.275 -14.012 1.00 55.06 82 LYS A C 1
ATOM 670 O O . LYS A 1 82 ? 7.958 11.447 -13.963 1.00 55.06 82 LYS A O 1
ATOM 675 N N . MET A 1 83 ? 9.265 12.902 -15.126 1.00 55.28 83 MET A N 1
ATOM 676 C CA . MET A 1 83 ? 8.743 12.549 -16.445 1.00 55.28 83 MET A CA 1
ATOM 677 C C . MET A 1 83 ? 8.777 11.029 -16.555 1.00 55.28 83 MET A C 1
ATOM 679 O O . MET A 1 83 ? 9.785 10.410 -16.194 1.00 55.28 83 MET A O 1
ATOM 683 N N . LYS A 1 84 ? 7.642 10.431 -16.937 1.00 60.78 84 LYS A N 1
ATOM 684 C CA . LYS A 1 84 ? 7.562 8.990 -17.166 1.00 60.78 84 LYS A CA 1
ATOM 685 C C . LYS A 1 84 ? 8.709 8.659 -18.116 1.00 60.78 84 LYS A C 1
ATOM 687 O O . LYS A 1 84 ? 8.726 9.167 -19.230 1.00 60.78 84 LYS A O 1
ATOM 692 N N . LYS A 1 85 ? 9.696 7.894 -17.645 1.00 61.94 85 LYS A N 1
ATOM 693 C CA . LYS A 1 85 ? 10.664 7.299 -18.562 1.00 61.94 85 LYS A CA 1
ATOM 694 C C . LYS A 1 85 ? 9.852 6.436 -19.516 1.00 61.94 85 LYS A C 1
ATOM 696 O O . LYS A 1 85 ? 8.951 5.729 -19.055 1.00 61.94 85 LYS A O 1
ATOM 701 N N . ASP A 1 86 ? 10.143 6.554 -20.804 1.00 63.56 86 ASP A N 1
ATOM 702 C CA . ASP A 1 86 ? 9.523 5.728 -21.829 1.00 63.56 86 ASP A CA 1
ATOM 703 C C . ASP A 1 86 ? 9.586 4.259 -21.401 1.00 63.5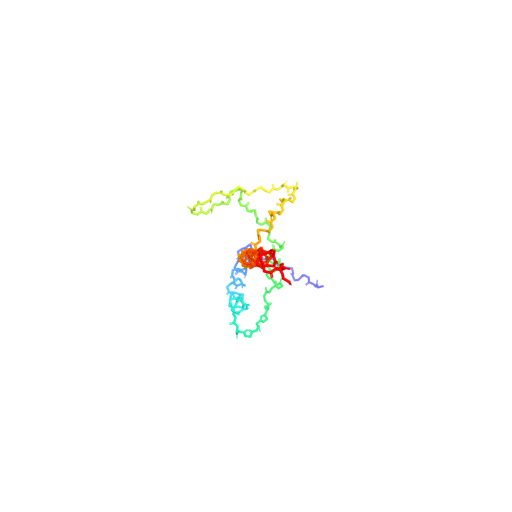6 86 ASP A C 1
ATOM 705 O O . ASP A 1 86 ? 10.586 3.794 -20.844 1.00 63.56 86 ASP A O 1
ATOM 709 N N . SER A 1 87 ? 8.474 3.548 -21.596 1.00 79.69 87 SER A N 1
ATOM 710 C CA . SER A 1 87 ? 8.404 2.111 -21.337 1.00 79.69 87 SER A CA 1
ATOM 711 C C . SER A 1 87 ? 9.542 1.406 -22.084 1.00 79.69 87 SER A C 1
ATOM 713 O O . SER A 1 87 ? 9.919 1.806 -23.190 1.00 79.69 87 SER A O 1
ATOM 715 N N . ASN A 1 88 ? 10.084 0.326 -21.521 1.00 79.94 88 ASN A N 1
ATOM 716 C CA . ASN A 1 88 ? 11.111 -0.471 -22.205 1.00 79.94 88 ASN A CA 1
ATOM 717 C C . ASN A 1 88 ? 10.648 -0.921 -23.604 1.00 79.94 88 ASN A C 1
ATOM 719 O O . ASN A 1 88 ? 11.451 -1.015 -24.527 1.00 79.94 88 ASN A O 1
ATOM 723 N N . GLU A 1 89 ? 9.340 -1.127 -23.772 1.00 78.62 89 GLU A N 1
ATOM 724 C CA . GLU A 1 89 ? 8.703 -1.442 -25.051 1.00 78.62 89 GLU A CA 1
ATOM 725 C C . GLU A 1 89 ? 8.827 -0.301 -26.072 1.00 78.62 89 GLU A C 1
ATOM 727 O O . GLU A 1 89 ? 9.224 -0.526 -27.214 1.00 78.62 89 GLU A O 1
ATOM 732 N N . THR A 1 90 ? 8.576 0.942 -25.657 1.00 85.38 90 THR A N 1
ATOM 733 C CA . THR A 1 90 ? 8.707 2.122 -26.525 1.00 85.38 90 THR A CA 1
ATOM 734 C C . THR A 1 90 ? 10.159 2.398 -26.917 1.00 85.38 90 THR A C 1
ATOM 736 O O . THR A 1 90 ? 10.427 2.766 -28.058 1.00 85.38 90 THR A O 1
ATOM 739 N N . LEU A 1 91 ? 11.114 2.140 -26.016 1.00 89.31 91 LEU A N 1
ATOM 740 C CA . LEU A 1 91 ? 12.543 2.233 -26.336 1.00 89.31 91 LEU A CA 1
ATOM 741 C C . LEU A 1 91 ? 12.955 1.196 -27.392 1.00 89.31 91 LEU A C 1
ATOM 743 O O . LEU A 1 91 ? 13.695 1.521 -28.321 1.00 89.31 91 LEU A O 1
ATOM 747 N N . LEU A 1 92 ? 12.442 -0.035 -27.288 1.00 90.50 92 LEU A N 1
ATOM 748 C CA . LEU A 1 92 ? 12.711 -1.096 -28.258 1.00 90.50 92 LEU A CA 1
ATOM 749 C C . LEU A 1 92 ? 12.114 -0.780 -29.639 1.00 90.50 92 LEU A C 1
ATOM 751 O O . LEU A 1 92 ? 12.788 -0.964 -30.652 1.00 90.50 92 LEU A O 1
ATOM 755 N N . LEU A 1 93 ? 10.882 -0.265 -29.679 1.00 93.12 93 LEU A N 1
ATOM 756 C CA . LEU A 1 93 ? 10.224 0.183 -30.911 1.00 93.12 93 LEU A CA 1
ATOM 757 C C . LEU A 1 93 ? 11.044 1.261 -31.636 1.00 93.12 93 LEU A C 1
ATOM 759 O O . LEU A 1 93 ? 11.272 1.150 -32.841 1.00 93.12 93 LEU A O 1
ATOM 763 N N . ASN A 1 94 ? 11.540 2.263 -30.903 1.00 92.44 94 ASN A N 1
ATOM 764 C CA . ASN A 1 94 ? 12.365 3.329 -31.475 1.00 92.44 94 ASN A CA 1
ATOM 765 C C . ASN A 1 94 ? 13.675 2.785 -32.063 1.00 92.44 94 ASN A C 1
ATOM 767 O O . ASN A 1 94 ? 14.014 3.103 -33.201 1.00 92.44 94 ASN A O 1
ATOM 771 N N . PHE A 1 95 ? 14.363 1.896 -31.342 1.00 95.25 95 PHE A N 1
ATOM 772 C CA . PHE A 1 95 ? 15.597 1.271 -31.822 1.00 95.25 95 PHE A CA 1
ATOM 773 C C . PHE A 1 95 ? 15.397 0.473 -33.121 1.00 95.25 95 PHE A C 1
ATOM 775 O O . PHE A 1 95 ? 16.211 0.551 -34.044 1.00 95.25 95 PHE A O 1
ATOM 782 N N . LEU A 1 96 ? 14.312 -0.300 -33.222 1.00 95.06 96 LEU A N 1
ATOM 783 C CA . LEU A 1 96 ? 14.011 -1.066 -34.435 1.00 95.06 96 LEU A CA 1
ATOM 784 C C . LEU A 1 96 ? 13.717 -0.146 -35.623 1.00 95.06 96 LEU A C 1
ATOM 786 O O . LEU A 1 96 ? 14.251 -0.373 -36.711 1.00 95.06 96 LEU A O 1
ATOM 790 N N . LYS A 1 97 ? 12.949 0.923 -35.389 1.00 95.69 97 LYS A N 1
ATOM 791 C CA . LYS A 1 97 ? 12.633 1.935 -36.399 1.00 95.69 97 LYS A CA 1
ATOM 792 C C . LYS A 1 97 ? 13.892 2.621 -36.933 1.00 95.69 97 LYS A C 1
ATOM 794 O O . LYS A 1 97 ? 14.054 2.742 -38.144 1.00 95.69 97 LYS A O 1
ATOM 799 N N . GLU A 1 98 ? 14.819 3.008 -36.057 1.00 95.62 98 GLU A N 1
ATOM 800 C CA . GLU A 1 98 ? 16.105 3.594 -36.460 1.00 95.62 98 GLU A CA 1
ATOM 801 C C . GLU A 1 98 ? 16.929 2.636 -37.333 1.00 95.62 98 GLU A C 1
ATOM 803 O O . GLU A 1 98 ? 17.498 3.043 -38.350 1.00 95.62 98 GLU A O 1
ATOM 808 N N . LYS A 1 99 ? 16.959 1.340 -36.991 1.00 96.75 99 LYS A N 1
ATOM 809 C CA . LYS A 1 99 ? 17.661 0.334 -37.806 1.00 96.75 99 LYS A CA 1
ATOM 810 C C . LYS A 1 99 ? 17.035 0.147 -39.182 1.00 96.75 99 LYS A C 1
ATOM 812 O O . LYS A 1 99 ? 17.769 -0.137 -40.131 1.00 96.75 99 LYS A O 1
ATOM 817 N N . GLU A 1 100 ? 15.717 0.249 -39.289 1.00 95.50 100 GLU A N 1
ATOM 818 C CA . GLU A 1 100 ? 15.000 0.127 -40.556 1.00 95.50 100 GLU A CA 1
ATOM 819 C C . GLU A 1 100 ? 15.253 1.339 -41.460 1.00 95.50 100 GLU A C 1
ATOM 821 O O . GLU A 1 100 ? 15.693 1.159 -42.595 1.00 95.50 100 GLU A O 1
ATOM 826 N N . ILE A 1 101 ? 15.163 2.557 -40.914 1.00 96.12 101 ILE A N 1
ATOM 827 C CA . ILE A 1 101 ? 15.495 3.806 -41.623 1.00 96.12 101 ILE A CA 1
ATOM 828 C C . ILE A 1 101 ? 16.943 3.780 -42.134 1.00 96.12 101 ILE A C 1
ATOM 830 O O . ILE A 1 101 ? 17.217 4.120 -43.284 1.00 96.12 101 ILE A O 1
ATOM 834 N N . ALA A 1 102 ? 17.891 3.318 -41.314 1.00 96.06 102 ALA A N 1
ATOM 835 C CA . ALA A 1 102 ? 19.291 3.221 -41.725 1.00 96.06 102 ALA A CA 1
ATOM 836 C C . ALA A 1 102 ? 19.513 2.203 -42.859 1.00 96.06 102 ALA A C 1
ATOM 838 O O . ALA A 1 102 ? 20.405 2.380 -43.693 1.00 96.06 102 ALA A O 1
ATOM 839 N N . LYS A 1 103 ? 18.733 1.113 -42.903 1.00 95.62 103 LYS A N 1
ATOM 840 C CA . LYS A 1 103 ? 18.771 0.166 -44.030 1.00 95.62 103 LYS A CA 1
ATOM 841 C C . LYS A 1 103 ? 18.211 0.807 -45.296 1.00 95.62 103 LYS A C 1
ATOM 843 O O . LYS A 1 103 ? 18.831 0.662 -46.347 1.00 95.62 103 LYS A O 1
ATOM 848 N N . GLU A 1 104 ? 17.094 1.517 -45.180 1.00 95.12 104 GLU A N 1
ATOM 849 C CA . GLU A 1 104 ? 16.451 2.206 -46.297 1.00 95.12 104 GLU A CA 1
ATOM 850 C C . GLU A 1 104 ? 17.348 3.306 -46.888 1.00 95.12 104 GLU A C 1
ATOM 852 O O . GLU A 1 104 ? 17.530 3.345 -48.103 1.00 95.12 104 GLU A O 1
ATOM 857 N N . SER A 1 105 ? 18.016 4.116 -46.056 1.00 96.50 105 SER A N 1
ATOM 858 C CA . SER A 1 105 ? 18.963 5.146 -46.525 1.00 96.50 105 SER A CA 1
ATOM 859 C C . SER A 1 105 ? 20.103 4.546 -47.343 1.00 96.50 105 SER A C 1
ATOM 861 O O . SER A 1 105 ? 20.323 4.943 -48.484 1.00 96.50 105 SER A O 1
ATOM 863 N N . ARG A 1 106 ? 20.773 3.510 -46.813 1.00 95.75 106 ARG A N 1
ATOM 864 C CA . ARG A 1 106 ? 21.864 2.826 -47.531 1.00 95.75 106 ARG A CA 1
ATOM 865 C C . ARG A 1 106 ? 21.395 2.213 -48.845 1.00 95.75 106 ARG A C 1
ATOM 867 O O . ARG A 1 106 ? 22.137 2.202 -49.826 1.00 95.75 106 ARG A O 1
ATOM 874 N N . HIS A 1 107 ? 20.181 1.669 -48.863 1.00 96.06 107 HIS A N 1
ATOM 875 C CA . HIS A 1 107 ? 19.588 1.133 -50.080 1.00 96.06 107 HIS A CA 1
ATOM 876 C C . HIS A 1 107 ? 19.348 2.241 -51.113 1.00 96.06 107 HIS A C 1
ATOM 878 O O . HIS A 1 107 ? 19.745 2.089 -52.267 1.00 96.06 107 HIS A O 1
ATOM 884 N N . ASN A 1 108 ? 18.767 3.366 -50.701 1.00 95.12 108 ASN A N 1
ATOM 885 C CA . ASN A 1 108 ? 18.485 4.493 -51.586 1.00 95.12 108 ASN A CA 1
ATOM 886 C C . ASN A 1 108 ? 19.770 5.135 -52.120 1.00 95.12 108 ASN A C 1
ATOM 888 O O . ASN A 1 108 ? 19.867 5.387 -53.317 1.00 95.12 108 ASN A O 1
ATOM 892 N N . GLU A 1 109 ? 20.786 5.313 -51.277 1.00 94.56 109 GLU A N 1
ATOM 893 C CA . GLU A 1 109 ? 22.121 5.765 -51.685 1.00 94.56 109 GLU A CA 1
ATOM 894 C C . GLU A 1 109 ? 22.732 4.830 -52.735 1.00 94.56 109 GLU A C 1
ATOM 896 O O . GLU A 1 109 ? 23.153 5.279 -53.802 1.00 94.56 109 GLU A O 1
ATOM 901 N N . LYS A 1 110 ? 22.704 3.513 -52.482 1.00 94.31 110 LYS A N 1
ATOM 902 C CA . LYS A 1 110 ? 23.173 2.504 -53.440 1.00 94.31 110 LYS A CA 1
ATOM 903 C C . LYS A 1 110 ? 22.411 2.584 -54.764 1.00 94.31 110 LYS A C 1
ATOM 905 O O . LYS A 1 110 ? 23.029 2.545 -55.825 1.00 94.31 110 LYS A O 1
ATOM 910 N N . MET A 1 111 ? 21.084 2.686 -54.722 1.00 93.75 111 MET A N 1
ATOM 911 C CA . MET A 1 111 ? 20.255 2.765 -55.926 1.00 93.75 111 MET A CA 1
ATOM 912 C C . MET A 1 111 ? 20.501 4.056 -56.708 1.00 93.75 111 MET A C 1
ATOM 914 O O . MET A 1 111 ? 20.521 4.022 -57.935 1.00 93.75 111 MET A O 1
ATOM 918 N N . ASN A 1 112 ? 20.730 5.177 -56.025 1.00 93.44 112 ASN A N 1
ATOM 919 C CA . ASN A 1 112 ? 21.065 6.447 -56.663 1.00 93.44 112 ASN A CA 1
ATOM 920 C C . ASN A 1 112 ? 22.427 6.384 -57.362 1.00 93.44 112 ASN A C 1
ATOM 922 O O . ASN A 1 112 ? 22.530 6.814 -58.507 1.00 93.44 112 ASN A O 1
ATOM 926 N N . LEU A 1 113 ? 23.434 5.771 -56.729 1.00 90.50 113 LEU A N 1
ATOM 927 C CA . LEU A 1 113 ? 24.739 5.529 -57.354 1.00 90.50 113 LEU A CA 1
ATOM 928 C C . LEU A 1 113 ? 24.623 4.634 -58.592 1.00 90.50 113 LEU A C 1
ATOM 930 O O . LEU A 1 113 ? 25.211 4.923 -59.633 1.00 90.50 113 LEU A O 1
ATOM 934 N N . LEU A 1 114 ? 23.836 3.558 -58.505 1.00 89.25 114 LEU A N 1
ATOM 935 C CA . LEU A 1 114 ? 23.583 2.685 -59.651 1.00 89.25 114 LEU A CA 1
ATOM 936 C C . LEU A 1 114 ? 22.898 3.444 -60.789 1.00 89.25 114 LEU A C 1
ATOM 938 O O . LEU A 1 114 ? 23.310 3.298 -61.933 1.00 89.25 114 LEU A O 1
ATOM 942 N N . LYS A 1 115 ? 21.913 4.297 -60.489 1.00 89.44 115 LYS A N 1
ATOM 943 C CA . LYS A 1 115 ? 21.267 5.153 -61.493 1.00 89.44 115 LYS A CA 1
ATOM 944 C C . LYS A 1 115 ? 22.243 6.143 -62.128 1.00 89.44 115 LYS A C 1
ATOM 946 O O . LYS A 1 115 ? 22.179 6.316 -63.333 1.00 89.44 115 LYS A O 1
ATOM 951 N N . SER A 1 116 ? 23.162 6.746 -61.370 1.00 85.69 116 SER A N 1
ATOM 952 C CA . SER A 1 116 ? 24.178 7.637 -61.953 1.00 85.69 116 SER A CA 1
ATOM 953 C C . SER A 1 116 ? 25.226 6.900 -62.793 1.00 85.69 116 SER A C 1
ATOM 955 O O . SER A 1 116 ? 25.772 7.481 -63.717 1.00 85.69 116 SER A O 1
ATOM 957 N N . LEU A 1 117 ? 25.522 5.633 -62.481 1.00 85.38 117 LEU A N 1
ATOM 958 C CA . LEU A 1 117 ? 26.522 4.826 -63.197 1.00 85.38 117 LEU A CA 1
ATOM 959 C C . LEU A 1 117 ? 25.955 4.112 -64.434 1.00 85.38 117 LEU A C 1
ATOM 961 O O . LEU A 1 117 ? 26.684 3.873 -65.390 1.00 85.38 117 LEU A O 1
ATOM 965 N N . LEU A 1 118 ? 24.678 3.723 -64.393 1.00 82.00 118 LEU A N 1
ATOM 966 C CA . LEU A 1 118 ? 24.000 2.945 -65.440 1.00 82.00 118 LEU A CA 1
ATOM 967 C C . LEU A 1 118 ? 23.003 3.783 -66.257 1.00 82.00 118 LEU A C 1
ATOM 969 O O . LEU A 1 118 ? 22.468 3.279 -67.239 1.00 82.00 118 LEU A O 1
ATOM 973 N N . GLY A 1 119 ? 22.722 5.019 -65.834 1.00 64.88 119 GLY A N 1
ATOM 974 C CA . GLY A 1 119 ? 21.742 5.919 -66.448 1.00 64.88 119 GLY A CA 1
ATOM 975 C C . GLY A 1 119 ? 22.230 6.686 -67.676 1.00 64.88 119 GLY A C 1
ATOM 976 O O . GLY A 1 119 ? 21.414 7.362 -68.289 1.00 64.88 119 GLY A O 1
ATOM 977 N N . ASP A 1 120 ? 23.502 6.546 -68.060 1.00 58.25 120 ASP A N 1
ATOM 978 C CA . ASP A 1 120 ? 24.033 7.058 -69.328 1.00 58.25 120 ASP A CA 1
ATOM 979 C C . ASP A 1 120 ? 24.181 5.915 -70.347 1.00 58.25 120 ASP A C 1
ATOM 981 O O . ASP A 1 120 ? 25.273 5.386 -70.581 1.00 58.25 120 ASP A O 1
ATOM 985 N N . LYS A 1 121 ? 23.044 5.534 -70.940 1.00 49.56 121 LYS A N 1
ATOM 986 C CA . LYS A 1 121 ? 22.903 5.036 -72.318 1.00 49.56 121 LYS A CA 1
ATOM 987 C C . LYS A 1 121 ? 21.544 5.433 -72.877 1.00 49.56 121 LYS A C 1
ATOM 989 O O . LYS A 1 121 ? 20.536 5.177 -72.183 1.00 49.56 121 LYS A O 1
#

Organism: Schizaphis graminum (NCBI:txid13262)

Radius of gyration: 30.14 Å; chains: 1; bounding box: 56×38×94 Å

Foldseek 3Di:
DPPPVDDDDPVRLVVVLVVLVVVCVVQVVQCPDPPHDHDDRPCVVVNVVSVVPDPDDDDQWDDDPVDIDGDDDPDPDPPPPPPPDPDPVVVVVVVVVVVVVVVVVVVVVVVVVCCVVVVPD